Protein AF-A0A2A9GZ88-F1 (afdb_monomer_lite)

Sequence (87 aa):
MVSSWRYVATKVRDADAGIESWEVRELYSEEGGRFSYTAGPTSPVGDDLAELIRDLTNMAADARLPWLDLTGDEPHLVDEPPDVITR

Secondary structure (DSSP, 8-state):
-----EEEEEEEE-TTT--EEEEEEEEEEPTTS-EEE-SS-B--S-SSHHHHHHHHHHHHHH--SPEEE-SSSS-EEESS-------

pLDDT: mean 72.1, std 11.62, range [33.41, 86.06]

Radius of gyration: 15.2 Å; chains: 1; bounding box: 36×37×30 Å

Structure (mmCIF, N/CA/C/O backbone):
data_AF-A0A2A9GZ88-F1
#
_entry.id   AF-A0A2A9GZ88-F1
#
loop_
_atom_site.group_PDB
_atom_site.id
_atom_site.type_symbol
_atom_site.label_atom_id
_atom_site.label_alt_id
_atom_site.label_comp_id
_atom_site.label_asym_id
_atom_site.label_entity_id
_atom_site.label_seq_id
_atom_site.pdbx_PDB_ins_code
_atom_site.Cartn_x
_atom_site.Cartn_y
_atom_site.Cartn_z
_atom_site.occupancy
_atom_site.B_iso_or_equiv
_atom_site.auth_seq_id
_atom_site.auth_comp_id
_atom_site.auth_asym_id
_atom_site.auth_atom_id
_atom_site.pdbx_PDB_model_num
ATOM 1 N N . MET A 1 1 ? -14.862 6.353 17.176 1.00 38.50 1 MET A N 1
ATOM 2 C CA . MET A 1 1 ? -15.193 5.239 16.264 1.00 38.50 1 MET A CA 1
ATOM 3 C C . MET A 1 1 ? -14.029 5.102 15.318 1.00 38.50 1 MET A C 1
ATOM 5 O O . MET A 1 1 ? -13.652 6.092 14.704 1.00 38.50 1 MET A O 1
ATOM 9 N N . VAL A 1 2 ? -13.374 3.948 15.367 1.00 42.91 2 VAL A N 1
ATOM 10 C CA . VAL A 1 2 ? -12.066 3.720 14.753 1.00 42.91 2 VAL A CA 1
ATOM 11 C C . VAL A 1 2 ? -12.274 3.553 13.252 1.00 42.91 2 VAL A C 1
ATOM 13 O O . VAL A 1 2 ? -13.146 2.811 12.814 1.00 42.91 2 VAL A O 1
ATOM 16 N N . SER A 1 3 ? -11.551 4.357 12.486 1.00 49.09 3 SER A N 1
ATOM 17 C CA . SER A 1 3 ? -11.590 4.420 11.033 1.00 49.09 3 SER A CA 1
ATOM 18 C C . SER A 1 3 ? -11.223 3.066 10.429 1.00 49.09 3 SER A C 1
ATOM 20 O O . SER A 1 3 ? -10.235 2.461 10.827 1.00 49.09 3 SER A O 1
ATOM 22 N N . SER A 1 4 ? -11.983 2.600 9.438 1.00 55.12 4 SER A N 1
ATOM 23 C CA . SER A 1 4 ? -11.547 1.509 8.564 1.00 55.12 4 SER A CA 1
ATOM 24 C C . SER A 1 4 ? -10.252 1.944 7.872 1.00 55.12 4 SER A C 1
ATOM 26 O O . SER A 1 4 ? -10.274 2.920 7.111 1.00 55.12 4 SER A O 1
ATOM 28 N N . TRP A 1 5 ? -9.129 1.285 8.146 1.00 55.16 5 TRP A N 1
ATOM 29 C CA . TRP A 1 5 ? -7.874 1.578 7.455 1.00 55.16 5 TRP A CA 1
ATOM 30 C C . TRP A 1 5 ? -8.047 1.183 5.987 1.00 55.16 5 TRP A C 1
ATOM 32 O O . TRP A 1 5 ? -8.533 0.095 5.683 1.00 55.16 5 TRP A O 1
ATOM 42 N N . ARG A 1 6 ? -7.710 2.082 5.060 1.00 71.31 6 ARG A N 1
ATOM 43 C CA . ARG A 1 6 ? -7.714 1.784 3.620 1.00 71.31 6 ARG A CA 1
ATOM 44 C C . ARG A 1 6 ? -6.275 1.811 3.145 1.00 71.31 6 ARG A C 1
ATOM 46 O O . ARG A 1 6 ? -5.599 2.802 3.364 1.00 71.31 6 ARG A O 1
ATOM 53 N N . TYR A 1 7 ? -5.782 0.759 2.511 1.00 76.75 7 TYR A N 1
ATOM 54 C CA . TY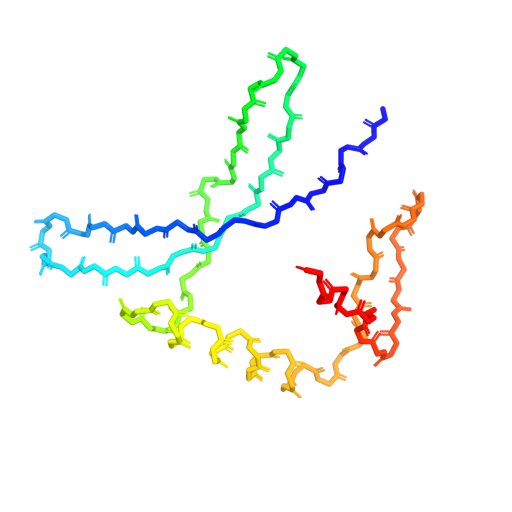R A 1 7 ? -4.459 0.821 1.893 1.00 76.75 7 TYR A CA 1
ATOM 55 C C . TYR A 1 7 ? -4.556 1.550 0.551 1.00 76.75 7 TYR A C 1
ATOM 57 O O . TYR A 1 7 ? -5.517 1.356 -0.196 1.00 76.75 7 TYR A O 1
ATOM 65 N N . VAL A 1 8 ? -3.576 2.399 0.245 1.00 79.00 8 VAL A N 1
ATOM 66 C CA . VAL A 1 8 ? -3.465 3.077 -1.052 1.00 79.00 8 VAL A CA 1
ATOM 67 C C . VAL A 1 8 ? -2.111 2.797 -1.681 1.00 79.00 8 VAL A C 1
ATOM 69 O O . VAL A 1 8 ? -1.084 2.825 -1.003 1.00 79.00 8 VAL A O 1
ATOM 72 N N . ALA A 1 9 ? -2.127 2.547 -2.988 1.00 82.12 9 ALA A N 1
ATOM 73 C CA . ALA A 1 9 ? -0.925 2.499 -3.801 1.00 82.12 9 ALA A CA 1
ATOM 74 C C . ALA A 1 9 ? -0.586 3.915 -4.285 1.00 82.12 9 ALA A C 1
ATOM 76 O O . ALA A 1 9 ? -1.425 4.599 -4.876 1.00 82.12 9 ALA A O 1
ATOM 77 N N . THR A 1 10 ? 0.642 4.356 -4.046 1.00 82.19 10 THR A N 1
ATOM 78 C CA . THR A 1 10 ? 1.164 5.647 -4.496 1.00 82.19 10 THR A CA 1
ATOM 79 C C . THR A 1 10 ? 2.342 5.422 -5.423 1.00 82.19 10 THR A C 1
ATOM 81 O O . THR A 1 10 ? 3.262 4.685 -5.077 1.00 82.19 10 THR A O 1
ATOM 84 N N . LYS A 1 11 ? 2.331 6.080 -6.584 1.00 84.94 11 LYS A N 1
ATOM 85 C CA . LYS A 1 11 ? 3.482 6.100 -7.482 1.00 84.94 11 LYS A CA 1
ATOM 86 C C . LYS A 1 11 ? 4.458 7.169 -7.0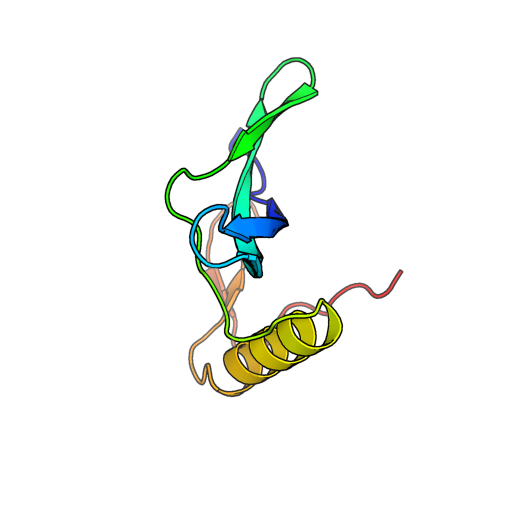14 1.00 84.94 11 LYS A C 1
ATOM 88 O O . LYS A 1 11 ? 4.062 8.321 -6.826 1.00 84.94 11 LYS A O 1
ATOM 93 N N . VAL A 1 12 ? 5.712 6.791 -6.835 1.00 84.25 12 VAL A N 1
ATOM 94 C CA . VAL A 1 12 ? 6.764 7.671 -6.333 1.00 84.25 12 VAL A CA 1
ATOM 95 C C . VAL A 1 12 ? 7.867 7.743 -7.369 1.00 84.25 12 VAL A C 1
ATOM 97 O O . VAL A 1 12 ? 8.138 6.779 -8.082 1.00 84.25 12 VAL A O 1
ATOM 100 N N . ARG A 1 13 ? 8.474 8.920 -7.485 1.00 81.31 13 ARG A N 1
ATOM 101 C CA . ARG A 1 13 ? 9.619 9.144 -8.356 1.00 81.31 13 ARG A CA 1
ATOM 102 C C . ARG A 1 13 ? 10.820 9.434 -7.483 1.00 81.31 13 ARG A C 1
ATOM 104 O O . ARG A 1 13 ? 10.839 10.459 -6.803 1.00 81.31 13 ARG A O 1
ATOM 111 N N . ASP A 1 14 ? 11.807 8.554 -7.530 1.00 77.25 14 ASP A N 1
ATOM 112 C CA . ASP A 1 14 ? 13.121 8.851 -6.987 1.00 77.25 14 ASP A CA 1
ATOM 113 C C . ASP A 1 14 ? 13.779 9.889 -7.907 1.00 77.25 14 ASP A C 1
ATOM 115 O O . ASP A 1 14 ? 14.047 9.630 -9.084 1.00 77.25 14 ASP A O 1
ATOM 119 N N . ALA A 1 15 ? 13.964 11.104 -7.391 1.00 69.50 15 ALA A N 1
ATOM 120 C CA . ALA A 1 15 ? 14.532 12.208 -8.154 1.00 69.50 15 ALA A CA 1
ATOM 121 C C . ALA A 1 15 ? 16.023 12.001 -8.464 1.00 69.50 15 ALA A C 1
ATOM 123 O O . ALA A 1 15 ? 16.496 12.503 -9.484 1.00 69.50 15 ALA A O 1
ATOM 124 N N . ASP A 1 16 ? 16.735 11.253 -7.621 1.00 75.06 16 ASP A N 1
ATOM 125 C CA . ASP A 1 16 ? 18.173 11.025 -7.734 1.00 75.06 16 ASP A CA 1
ATOM 126 C C . ASP A 1 16 ? 18.474 9.834 -8.653 1.00 75.06 16 ASP A C 1
ATOM 128 O O . ASP A 1 16 ? 19.429 9.868 -9.431 1.00 75.06 16 ASP A O 1
ATOM 132 N N . ALA A 1 17 ? 17.632 8.798 -8.615 1.00 74.50 17 ALA A N 1
ATOM 133 C CA . ALA A 1 17 ? 17.774 7.614 -9.461 1.00 74.50 17 ALA A CA 1
ATOM 134 C C . ALA A 1 17 ? 17.016 7.714 -10.798 1.00 74.50 17 ALA A C 1
ATOM 136 O O . ALA A 1 17 ? 17.287 6.949 -11.723 1.00 74.50 17 ALA A O 1
ATOM 137 N N . GLY A 1 18 ? 16.046 8.628 -10.916 1.00 76.38 18 GLY A N 1
ATOM 138 C CA . GLY A 1 18 ? 15.148 8.708 -12.072 1.00 76.38 18 GLY A CA 1
ATOM 139 C C . GLY A 1 18 ? 14.215 7.498 -12.209 1.00 76.38 18 GLY A C 1
ATOM 140 O O . GLY A 1 18 ? 13.602 7.319 -13.262 1.00 76.38 18 GLY A O 1
ATOM 141 N N . ILE A 1 19 ? 14.117 6.680 -11.160 1.00 76.50 19 ILE A N 1
ATOM 142 C CA . ILE A 1 19 ? 13.315 5.460 -11.112 1.00 76.50 19 ILE A CA 1
ATOM 143 C C . ILE A 1 19 ? 11.922 5.818 -10.602 1.00 76.50 19 ILE A C 1
ATOM 145 O O . ILE A 1 19 ? 11.763 6.575 -9.641 1.00 76.50 19 ILE A O 1
ATOM 149 N N . GLU A 1 20 ? 10.905 5.285 -11.268 1.00 82.50 20 GLU A N 1
ATOM 150 C CA . GLU A 1 20 ? 9.534 5.323 -10.781 1.00 82.50 20 GLU A CA 1
ATOM 151 C C . GLU A 1 20 ? 9.207 3.973 -10.153 1.00 82.50 20 GLU A C 1
ATOM 153 O O . GLU A 1 20 ? 9.464 2.941 -10.760 1.00 82.50 20 GLU A O 1
ATOM 158 N N . SER A 1 21 ? 8.634 3.986 -8.956 1.00 80.81 21 SER A N 1
ATOM 159 C CA . SER A 1 21 ? 8.253 2.773 -8.237 1.00 80.81 21 SER A CA 1
ATOM 160 C C . SER A 1 21 ? 6.910 2.956 -7.542 1.00 80.81 21 SER A C 1
ATOM 162 O O . SER A 1 21 ? 6.398 4.075 -7.396 1.00 80.81 21 SER A O 1
ATOM 164 N N . TRP A 1 22 ? 6.310 1.841 -7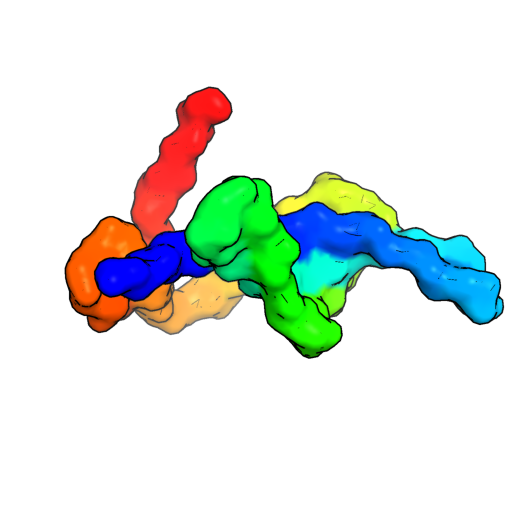.136 1.00 82.81 22 TRP A N 1
ATOM 165 C CA . TRP A 1 22 ? 5.071 1.848 -6.373 1.00 82.81 22 TRP A CA 1
ATOM 166 C C . TRP A 1 22 ? 5.311 1.569 -4.894 1.00 82.81 22 TRP A C 1
ATOM 168 O O . TRP A 1 22 ? 6.100 0.714 -4.504 1.00 82.81 22 TRP A O 1
ATOM 178 N N . GLU A 1 23 ? 4.560 2.283 -4.066 1.00 85.69 23 GLU A N 1
ATOM 179 C CA . GLU A 1 23 ? 4.544 2.127 -2.619 1.00 85.69 23 GLU A CA 1
ATOM 180 C C . G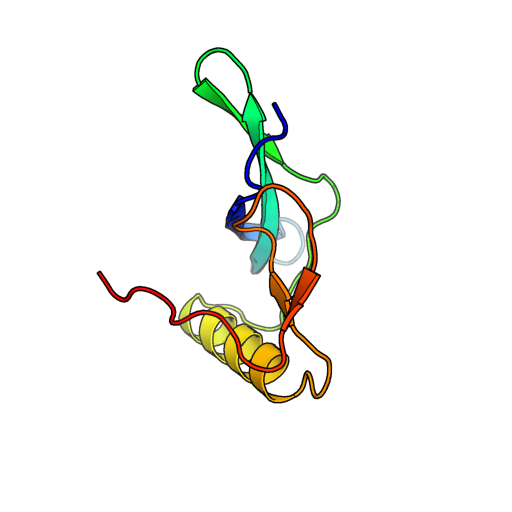LU A 1 23 ? 3.119 1.904 -2.124 1.00 85.69 23 GLU A C 1
ATOM 182 O O . GLU A 1 23 ? 2.171 2.474 -2.662 1.00 85.69 23 GLU A O 1
ATOM 187 N N . VAL A 1 24 ? 2.970 1.120 -1.062 1.00 84.06 24 VAL A N 1
ATOM 188 C CA . VAL A 1 24 ? 1.709 0.905 -0.351 1.00 84.06 24 VAL A CA 1
ATOM 189 C C . VAL A 1 24 ? 1.771 1.609 1.002 1.00 84.06 24 VAL A C 1
ATOM 191 O O . VAL A 1 24 ? 2.741 1.460 1.750 1.00 84.06 24 VAL A O 1
ATOM 194 N N . ARG A 1 25 ? 0.727 2.381 1.320 1.00 86.06 25 ARG A N 1
ATOM 195 C CA . ARG A 1 25 ? 0.590 3.137 2.575 1.00 86.06 25 ARG A CA 1
ATOM 196 C C . ARG A 1 25 ? -0.772 2.893 3.209 1.00 86.06 25 ARG A C 1
ATOM 198 O O . ARG A 1 25 ? -1.760 2.703 2.502 1.00 86.06 25 ARG A O 1
ATOM 205 N N . GLU A 1 26 ? -0.832 2.949 4.535 1.00 83.62 26 GLU A N 1
ATOM 206 C CA . GLU A 1 26 ? -2.107 2.993 5.256 1.00 83.62 26 GLU A CA 1
ATOM 207 C C . GLU A 1 26 ? -2.689 4.397 5.143 1.00 83.62 26 GLU A C 1
ATOM 209 O O . GLU A 1 26 ? -1.983 5.370 5.397 1.00 83.62 26 GLU A O 1
ATOM 214 N N . LEU A 1 27 ? -3.959 4.502 4.761 1.00 80.06 27 LEU A N 1
ATOM 215 C CA . LEU A 1 27 ? -4.720 5.741 4.664 1.00 80.06 27 LEU A CA 1
ATOM 216 C C . LEU A 1 27 ? -5.646 5.872 5.873 1.00 80.06 27 LEU A C 1
ATOM 218 O O . LEU A 1 27 ? -6.471 4.995 6.150 1.00 80.06 27 LEU A O 1
ATOM 222 N N . TYR A 1 28 ? -5.584 7.030 6.512 1.00 79.19 28 TYR A N 1
ATOM 223 C CA . TYR A 1 28 ? -6.479 7.441 7.578 1.00 79.19 28 TYR A CA 1
ATOM 224 C C . TYR A 1 28 ? -7.378 8.562 7.064 1.00 79.19 28 TYR A C 1
ATOM 226 O O . TYR A 1 28 ? -6.915 9.565 6.520 1.00 79.19 28 TYR A O 1
ATOM 234 N N . SER A 1 29 ? -8.688 8.377 7.214 1.00 76.75 29 SER A N 1
ATOM 235 C CA . SER A 1 29 ? -9.659 9.443 6.960 1.00 76.75 29 SER A CA 1
ATOM 236 C C . SER A 1 29 ? -9.785 10.303 8.213 1.00 76.75 29 SER A C 1
ATOM 238 O O . SER A 1 29 ? -10.028 9.778 9.299 1.00 76.75 29 SER A O 1
ATOM 240 N N . GLU A 1 30 ? -9.624 11.610 8.059 1.00 77.44 30 GLU A N 1
ATOM 241 C CA . GLU A 1 30 ? -9.763 12.598 9.126 1.00 77.44 30 GLU A CA 1
ATOM 242 C C . GLU A 1 30 ? -11.148 13.257 9.083 1.00 77.44 30 GLU A C 1
ATOM 244 O O . GLU A 1 30 ? -11.842 13.260 8.057 1.00 77.44 30 GLU A O 1
ATOM 249 N N . GLU A 1 31 ? -11.547 13.873 10.197 1.00 74.81 31 GLU A N 1
ATOM 250 C CA . GLU A 1 31 ? -12.733 14.727 10.218 1.00 74.81 31 GLU A CA 1
ATOM 251 C C . GLU A 1 31 ? -12.587 15.882 9.212 1.00 74.81 31 GLU A C 1
ATOM 253 O O . GLU A 1 31 ? -11.531 16.501 9.077 1.00 74.81 31 GLU A O 1
ATOM 258 N N . GLY A 1 32 ? -13.660 16.167 8.470 1.00 76.44 32 GLY A N 1
ATOM 259 C CA . GLY A 1 32 ? -13.654 17.194 7.423 1.00 76.44 32 GLY A CA 1
ATOM 260 C C . GLY A 1 32 ? -13.169 16.716 6.049 1.00 76.44 32 GLY A C 1
ATOM 261 O O . GLY A 1 32 ? -12.975 17.543 5.163 1.00 76.44 32 GLY A O 1
ATOM 262 N N . GLY A 1 33 ? -13.001 15.403 5.846 1.00 74.88 33 GLY A N 1
ATOM 263 C CA . GLY A 1 33 ? -12.716 14.822 4.527 1.00 74.88 33 GLY A CA 1
ATOM 264 C C . GLY A 1 33 ? -11.254 14.926 4.095 1.00 74.88 33 GLY A C 1
ATOM 265 O O . GLY A 1 33 ? -10.941 14.739 2.919 1.00 74.88 33 GLY A O 1
ATOM 266 N N . ARG A 1 34 ? -10.357 15.236 5.034 1.00 75.94 34 ARG A N 1
ATOM 267 C CA . ARG A 1 34 ? -8.913 15.161 4.815 1.00 75.94 34 ARG A CA 1
ATOM 268 C C . ARG A 1 34 ? -8.434 13.719 4.937 1.00 75.94 34 ARG A C 1
ATOM 270 O O . ARG A 1 34 ? -9.060 12.895 5.600 1.00 75.94 34 ARG A O 1
ATOM 277 N N . PHE A 1 35 ? -7.297 13.443 4.311 1.00 77.62 35 PHE A N 1
ATOM 278 C CA . PHE A 1 35 ? -6.616 12.164 4.428 1.00 77.62 35 PHE A CA 1
ATOM 279 C C . PHE A 1 35 ? -5.204 12.370 4.964 1.00 77.62 35 PHE A C 1
ATOM 281 O O . PHE A 1 35 ? -4.506 13.296 4.543 1.00 77.62 35 PHE A O 1
ATOM 288 N N . SER A 1 36 ? -4.785 11.477 5.849 1.00 79.06 36 SER A N 1
ATOM 289 C CA . SER A 1 36 ? -3.388 11.269 6.226 1.00 79.06 36 SER A CA 1
ATOM 29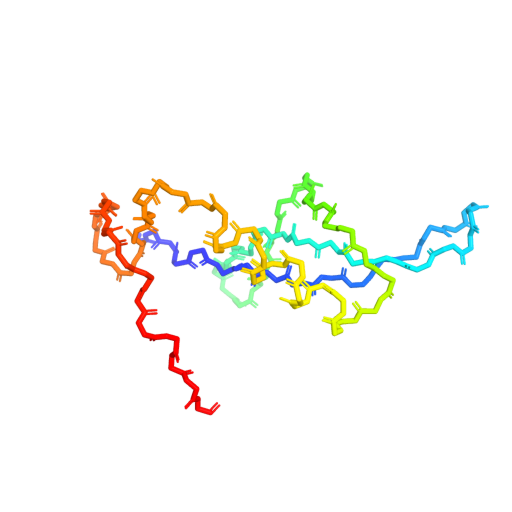0 C C . SER A 1 36 ? -2.974 9.843 5.892 1.00 79.06 36 SER A C 1
ATOM 292 O O . SER A 1 36 ? -3.813 8.986 5.616 1.00 79.06 36 SER A O 1
ATOM 294 N N . TYR A 1 37 ? -1.670 9.588 5.855 1.00 81.75 37 TYR A N 1
ATOM 295 C CA . TYR A 1 37 ? -1.136 8.264 5.565 1.00 81.75 37 TYR A CA 1
ATOM 296 C C . TYR A 1 37 ? 0.157 7.990 6.329 1.00 81.75 37 TYR A C 1
ATOM 298 O O . TYR A 1 37 ? 0.829 8.925 6.774 1.00 81.75 37 TYR A O 1
ATOM 306 N N . THR A 1 38 ? 0.513 6.713 6.489 1.00 78.38 38 THR A N 1
ATOM 307 C CA . THR A 1 38 ? 1.751 6.322 7.178 1.00 78.38 38 THR A CA 1
ATOM 308 C C . THR A 1 38 ? 2.987 6.907 6.499 1.00 78.38 38 THR A C 1
ATOM 310 O O . THR A 1 38 ? 3.120 6.917 5.272 1.00 78.38 38 THR A O 1
ATOM 313 N N . ALA A 1 39 ? 3.924 7.390 7.320 1.00 76.38 39 ALA A N 1
ATOM 314 C CA . ALA A 1 39 ? 5.193 7.930 6.841 1.00 76.38 39 ALA A CA 1
ATOM 315 C C . ALA A 1 39 ? 6.102 6.838 6.261 1.00 76.38 39 ALA A C 1
ATOM 317 O O . ALA A 1 39 ? 6.791 7.108 5.281 1.00 76.38 39 ALA A O 1
ATOM 318 N N . GLY A 1 40 ? 6.069 5.630 6.841 1.00 80.12 40 GLY A N 1
ATOM 319 C CA . GLY A 1 40 ? 6.798 4.449 6.377 1.00 80.12 40 GLY A CA 1
ATOM 320 C C . GLY A 1 40 ? 5.978 3.649 5.362 1.00 80.12 40 GLY A C 1
ATOM 321 O O . GLY A 1 40 ? 5.088 2.908 5.786 1.00 80.12 40 GLY A O 1
ATOM 322 N N . PRO A 1 41 ? 6.224 3.805 4.052 1.00 80.12 41 PRO A N 1
ATOM 323 C CA . PRO A 1 41 ? 5.610 2.959 3.040 1.00 80.12 41 PRO A CA 1
ATOM 324 C C . PRO A 1 41 ? 6.194 1.545 3.080 1.00 80.12 41 PRO A C 1
ATOM 326 O O . PRO A 1 41 ? 7.314 1.325 3.542 1.00 80.12 41 PRO A O 1
ATOM 329 N N . THR A 1 42 ? 5.451 0.597 2.520 1.00 81.69 42 THR A N 1
ATOM 330 C CA . THR A 1 42 ? 6.018 -0.666 2.038 1.00 81.69 42 THR A CA 1
ATOM 331 C C . THR A 1 42 ? 6.221 -0.543 0.535 1.00 81.69 42 THR A C 1
ATOM 333 O O . THR A 1 42 ? 5.318 -0.076 -0.155 1.00 81.69 42 THR A O 1
ATOM 336 N N . SER A 1 43 ? 7.372 -0.968 0.024 1.00 78.12 43 SER A N 1
ATOM 337 C CA . SER A 1 43 ? 7.687 -0.938 -1.409 1.00 78.12 43 SER A CA 1
ATOM 338 C C . SER A 1 43 ? 7.756 -2.373 -1.935 1.00 78.12 43 SER A C 1
ATOM 340 O O . SER A 1 43 ? 8.802 -3.013 -1.798 1.00 78.12 43 SER A O 1
ATOM 342 N N . PRO A 1 44 ? 6.653 -2.931 -2.470 1.00 72.25 44 PRO A N 1
ATOM 343 C CA . PRO A 1 44 ? 6.707 -4.181 -3.217 1.00 72.25 44 PRO A CA 1
ATOM 344 C C . PRO A 1 44 ? 7.622 -4.028 -4.434 1.00 72.25 44 PRO A C 1
ATOM 346 O O . PRO A 1 44 ? 7.888 -2.917 -4.894 1.00 72.25 44 PRO A O 1
ATOM 349 N N . VAL A 1 45 ? 8.111 -5.146 -4.958 1.00 69.94 45 VAL A N 1
ATOM 350 C CA . VAL A 1 45 ? 8.889 -5.127 -6.196 1.00 69.94 45 VAL A CA 1
ATOM 351 C C . VAL A 1 45 ? 7.922 -4.834 -7.356 1.00 69.94 45 VAL A C 1
ATOM 353 O O . VAL A 1 45 ? 6.784 -5.298 -7.357 1.00 69.94 45 VAL A O 1
ATOM 356 N N . GLY A 1 46 ? 8.322 -3.987 -8.306 1.00 66.62 46 GLY A N 1
ATOM 357 C CA . GLY A 1 46 ? 7.503 -3.663 -9.478 1.00 66.62 46 GLY A CA 1
ATOM 358 C C . GLY A 1 46 ? 7.589 -2.200 -9.899 1.00 66.62 46 GLY A C 1
ATOM 359 O O . GLY A 1 46 ? 7.392 -1.284 -9.094 1.00 66.62 46 GLY A O 1
ATOM 360 N N . ASP A 1 47 ? 7.839 -1.994 -11.188 1.00 74.06 47 ASP A N 1
ATOM 361 C CA . ASP A 1 47 ? 7.988 -0.660 -11.781 1.00 74.06 47 ASP A CA 1
ATOM 362 C C . ASP A 1 47 ? 6.642 -0.139 -12.323 1.00 74.06 47 ASP A C 1
ATOM 364 O O . ASP A 1 47 ? 6.415 1.069 -12.464 1.00 74.06 47 ASP A O 1
ATOM 368 N N . ASP A 1 48 ? 5.698 -1.049 -12.584 1.00 82.19 48 ASP A N 1
ATOM 369 C CA . ASP A 1 48 ? 4.345 -0.729 -13.028 1.00 82.19 48 ASP A CA 1
ATOM 370 C C . ASP A 1 48 ? 3.238 -1.285 -12.107 1.00 82.19 48 ASP A C 1
ATOM 372 O O . ASP A 1 48 ? 3.462 -2.077 -11.191 1.00 82.19 48 ASP A O 1
ATOM 376 N N . LEU A 1 49 ? 2.005 -0.808 -12.326 1.00 77.12 49 LEU A N 1
ATOM 377 C CA . LEU A 1 49 ? 0.847 -1.168 -11.502 1.00 77.12 49 LEU A CA 1
ATOM 378 C C . LEU A 1 49 ? 0.459 -2.649 -11.648 1.00 77.12 49 LEU A C 1
ATOM 380 O O . LEU A 1 49 ? -0.060 -3.242 -10.704 1.00 77.12 49 LEU A O 1
ATOM 384 N N . ALA A 1 50 ? 0.670 -3.246 -12.822 1.00 80.38 50 ALA A N 1
ATOM 385 C CA . ALA A 1 50 ? 0.341 -4.647 -13.053 1.00 80.38 50 ALA A CA 1
ATOM 386 C C . ALA A 1 50 ? 1.319 -5.562 -12.306 1.00 80.38 50 ALA A C 1
ATOM 388 O O . ALA A 1 50 ? 0.898 -6.559 -11.718 1.00 80.38 50 ALA A O 1
ATOM 389 N N . GLU A 1 51 ? 2.600 -5.195 -12.274 1.00 80.31 51 GLU A N 1
ATOM 390 C CA . GLU A 1 51 ? 3.615 -5.863 -11.464 1.00 80.31 51 GLU A CA 1
ATOM 391 C C . GLU A 1 51 ? 3.317 -5.741 -9.972 1.00 80.31 51 GLU A C 1
ATOM 393 O O . GLU A 1 51 ? 3.306 -6.760 -9.288 1.00 80.31 51 GLU A O 1
ATOM 398 N N . LEU A 1 52 ? 2.944 -4.550 -9.491 1.00 83.38 52 LEU A N 1
ATOM 399 C CA . LEU A 1 52 ? 2.500 -4.359 -8.108 1.00 83.38 52 LEU A CA 1
ATOM 400 C C . LEU A 1 52 ? 1.334 -5.295 -7.747 1.00 83.38 52 LEU A C 1
ATOM 402 O O . LEU A 1 52 ? 1.363 -5.957 -6.713 1.00 83.38 52 LEU A O 1
ATOM 406 N N . ILE A 1 53 ? 0.296 -5.362 -8.590 1.00 82.25 53 ILE A N 1
ATOM 407 C CA . ILE A 1 53 ? -0.870 -6.229 -8.349 1.00 82.25 53 ILE A CA 1
ATOM 408 C C . ILE A 1 53 ? -0.454 -7.702 -8.317 1.00 82.25 53 ILE A C 1
ATOM 410 O O . ILE A 1 53 ? -0.902 -8.450 -7.443 1.00 82.25 53 ILE A O 1
ATOM 414 N N . ARG A 1 54 ? 0.402 -8.127 -9.252 1.00 82.06 54 ARG A N 1
ATOM 415 C CA . ARG A 1 54 ? 0.932 -9.494 -9.299 1.00 82.06 54 ARG A CA 1
ATOM 416 C C . ARG A 1 54 ? 1.706 -9.821 -8.025 1.00 82.06 54 ARG A C 1
ATOM 418 O O . ARG A 1 54 ? 1.495 -10.883 -7.449 1.00 82.06 54 ARG A O 1
ATOM 425 N N . ASP A 1 55 ? 2.560 -8.916 -7.574 1.00 80.69 55 ASP A N 1
ATOM 426 C CA . ASP A 1 55 ? 3.424 -9.136 -6.421 1.00 80.69 55 ASP A CA 1
ATOM 427 C C . ASP A 1 55 ? 2.617 -9.167 -5.120 1.00 80.69 55 ASP A C 1
ATOM 429 O O . ASP A 1 55 ? 2.806 -10.073 -4.309 1.00 80.69 55 ASP A O 1
ATOM 433 N N . LEU A 1 56 ? 1.619 -8.291 -4.972 1.00 78.44 56 LEU A N 1
ATOM 434 C CA . LEU A 1 56 ? 0.654 -8.361 -3.870 1.00 78.44 56 LEU A CA 1
ATOM 435 C C . LEU A 1 56 ? -0.142 -9.672 -3.887 1.00 78.44 56 LEU A C 1
ATOM 437 O O . LEU A 1 56 ? -0.351 -10.277 -2.838 1.00 78.44 56 LEU A O 1
ATOM 441 N N . THR A 1 57 ? -0.546 -10.141 -5.069 1.00 79.62 57 THR A N 1
ATOM 442 C CA . THR A 1 57 ? -1.252 -11.424 -5.226 1.00 79.62 57 THR A CA 1
ATOM 443 C C . THR A 1 57 ? -0.356 -12.603 -4.842 1.00 79.62 57 THR A C 1
ATOM 445 O O . THR A 1 57 ? -0.802 -13.524 -4.163 1.00 79.62 57 THR A O 1
ATOM 448 N N . ASN A 1 58 ? 0.920 -12.571 -5.227 1.00 80.00 58 ASN A N 1
ATOM 449 C CA . ASN A 1 58 ? 1.888 -13.603 -4.865 1.00 80.00 58 ASN A CA 1
ATOM 450 C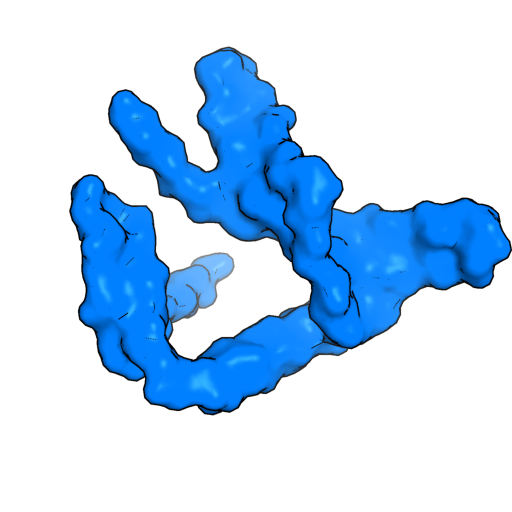 C . ASN A 1 58 ? 2.167 -13.611 -3.356 1.00 80.00 58 ASN A C 1
ATOM 452 O O . ASN A 1 58 ? 2.183 -14.679 -2.754 1.00 80.00 58 ASN A O 1
ATOM 456 N N . MET A 1 59 ? 2.339 -12.439 -2.735 1.00 74.56 59 MET A N 1
ATOM 457 C CA . MET A 1 59 ? 2.496 -12.314 -1.281 1.00 74.56 59 MET A CA 1
ATOM 458 C C . MET A 1 59 ? 1.267 -12.841 -0.533 1.00 74.56 59 MET A C 1
ATOM 460 O O . MET A 1 59 ? 1.408 -13.573 0.443 1.00 74.56 59 MET A O 1
ATOM 464 N N . ALA A 1 60 ? 0.069 -12.506 -1.016 1.00 74.06 60 ALA A N 1
ATOM 465 C CA . ALA A 1 60 ? -1.191 -13.026 -0.498 1.00 74.06 60 ALA A CA 1
ATOM 466 C C . ALA A 1 60 ? -1.277 -14.557 -0.597 1.00 74.06 60 ALA A C 1
ATOM 468 O O . ALA A 1 60 ? -1.732 -15.208 0.337 1.00 74.06 60 ALA A O 1
ATOM 469 N N . ALA A 1 61 ? -0.826 -15.135 -1.713 1.00 72.56 61 ALA A N 1
ATOM 470 C CA . ALA A 1 61 ? -0.830 -16.580 -1.924 1.00 72.56 61 ALA A CA 1
ATOM 471 C C . ALA A 1 61 ? 0.242 -17.322 -1.099 1.00 72.56 61 ALA A C 1
ATOM 473 O O . ALA A 1 61 ? 0.030 -18.473 -0.717 1.00 72.56 61 ALA A O 1
ATOM 474 N N . ASP A 1 62 ? 1.390 -16.690 -0.831 1.00 72.25 62 ASP A N 1
ATOM 475 C CA . ASP A 1 62 ? 2.481 -17.273 -0.036 1.00 72.25 62 ASP A CA 1
ATOM 476 C C . ASP A 1 62 ? 2.242 -17.162 1.479 1.00 72.25 62 ASP A C 1
ATOM 478 O O . ASP A 1 62 ? 2.768 -17.957 2.264 1.00 72.25 62 ASP A O 1
ATOM 482 N N . ALA A 1 63 ? 1.390 -16.225 1.907 1.00 65.75 63 ALA A N 1
ATOM 483 C CA . ALA A 1 63 ? 0.939 -16.116 3.285 1.00 65.75 63 ALA A CA 1
ATOM 484 C C . ALA A 1 63 ? 0.090 -17.342 3.673 1.00 65.75 63 ALA A C 1
ATOM 486 O O . ALA A 1 63 ? -1.134 -17.319 3.662 1.00 65.75 63 ALA A O 1
ATOM 487 N N . ARG A 1 64 ? 0.743 -18.425 4.112 1.00 62.69 64 ARG A N 1
ATOM 488 C CA . ARG A 1 64 ? 0.101 -19.572 4.794 1.00 62.69 64 ARG A CA 1
ATOM 489 C C . ARG A 1 64 ? -0.400 -19.228 6.204 1.00 62.69 64 ARG A C 1
ATOM 491 O O . ARG A 1 64 ? -0.542 -20.114 7.046 1.00 62.69 64 ARG A O 1
ATOM 498 N N . LEU A 1 65 ? -0.555 -17.942 6.494 1.00 61.06 65 LEU A N 1
ATOM 499 C CA . LEU A 1 65 ? -0.988 -17.422 7.777 1.00 61.06 65 LEU A CA 1
ATOM 500 C C . LEU A 1 65 ? -2.451 -16.995 7.646 1.00 61.06 65 LEU A C 1
ATOM 502 O O . LEU A 1 65 ? -2.831 -16.499 6.587 1.00 61.06 65 LEU A O 1
ATOM 506 N N . PRO A 1 66 ? -3.254 -17.154 8.707 1.00 64.69 66 PRO A N 1
ATOM 507 C CA . PRO A 1 66 ? -4.600 -16.610 8.732 1.00 64.69 66 PRO A CA 1
ATOM 508 C C . PRO A 1 66 ? -4.595 -15.113 8.396 1.00 64.69 66 PRO A C 1
ATOM 510 O O . PRO A 1 66 ? -3.758 -14.352 8.890 1.00 64.69 66 PRO A O 1
ATOM 513 N N . TRP A 1 67 ? -5.539 -14.696 7.565 1.00 68.75 67 TRP A N 1
ATOM 514 C CA . TRP A 1 67 ? -5.804 -13.310 7.214 1.00 68.75 67 TRP A CA 1
ATOM 515 C C . TRP A 1 67 ? -6.347 -12.554 8.420 1.00 68.75 67 TRP A C 1
ATOM 517 O O . TRP A 1 67 ? -7.208 -13.055 9.134 1.00 68.75 67 TRP A O 1
ATOM 527 N N . LEU A 1 68 ? -5.874 -11.329 8.645 1.00 67.00 68 LEU A N 1
ATOM 528 C CA . LEU A 1 68 ? -6.461 -10.446 9.648 1.00 67.00 68 LEU A CA 1
ATOM 529 C C . LEU A 1 68 ? -7.659 -9.712 9.035 1.00 67.00 68 LEU A C 1
ATOM 531 O O . LEU A 1 68 ? -7.478 -8.779 8.252 1.00 67.00 68 LEU A O 1
ATOM 535 N N . ASP A 1 69 ? -8.872 -10.131 9.390 1.00 68.44 69 ASP A N 1
ATOM 536 C CA . ASP A 1 69 ? -10.105 -9.438 9.029 1.00 68.44 69 ASP A CA 1
ATOM 537 C C . ASP A 1 69 ? -10.306 -8.216 9.943 1.00 68.44 69 ASP A C 1
ATOM 539 O O . ASP A 1 69 ? -10.350 -8.321 11.172 1.00 68.44 69 ASP A O 1
ATOM 543 N N . LEU A 1 70 ? -10.411 -7.044 9.313 1.00 64.19 70 LEU A N 1
ATOM 544 C CA . LEU A 1 70 ? -10.613 -5.735 9.941 1.00 64.19 70 LEU A CA 1
ATOM 545 C C . LEU A 1 70 ? -11.969 -5.107 9.573 1.00 64.19 70 LEU A C 1
ATOM 547 O O . LEU A 1 70 ? -12.181 -3.917 9.802 1.00 64.19 70 LEU A O 1
ATOM 551 N N . THR A 1 71 ? -12.869 -5.863 8.939 1.00 68.31 71 THR A N 1
ATOM 552 C CA . THR A 1 71 ? -14.159 -5.352 8.450 1.00 68.31 71 THR A CA 1
ATOM 553 C C . THR A 1 71 ? -15.241 -5.271 9.532 1.00 68.31 71 THR A C 1
ATOM 555 O O . THR A 1 71 ? -16.222 -4.547 9.351 1.00 68.31 71 THR A O 1
ATOM 558 N N . GLY A 1 72 ? -15.060 -5.976 10.653 1.00 67.12 72 GLY A N 1
ATOM 559 C CA . GLY A 1 72 ? -15.944 -5.947 11.822 1.00 67.12 72 GLY A CA 1
ATOM 560 C C . GLY A 1 72 ? -15.498 -4.981 12.928 1.00 67.12 72 GLY A C 1
ATOM 561 O O . GLY A 1 72 ? -14.493 -4.285 12.809 1.00 67.12 72 GLY A O 1
ATOM 562 N N . ASP A 1 73 ? -16.247 -4.967 14.036 1.00 60.88 73 ASP A N 1
ATOM 563 C CA . ASP A 1 73 ? -15.955 -4.116 15.203 1.00 60.88 73 ASP A CA 1
ATOM 564 C C . ASP A 1 73 ? -14.685 -4.545 15.971 1.00 60.88 73 ASP A C 1
ATOM 566 O O . ASP A 1 73 ? -14.073 -3.720 16.652 1.00 60.88 73 ASP A O 1
ATOM 570 N N . GLU A 1 74 ? -14.270 -5.815 15.857 1.00 62.12 74 GLU A N 1
ATOM 571 C CA . GLU A 1 74 ? -13.060 -6.362 16.483 1.00 62.12 74 GLU A CA 1
ATOM 572 C C . GLU A 1 74 ? -12.198 -7.131 15.455 1.00 62.12 74 GLU A C 1
ATOM 574 O O . GLU A 1 74 ? -12.733 -7.969 14.715 1.00 62.12 74 GLU A O 1
ATOM 579 N N . PRO A 1 75 ? -10.872 -6.877 15.397 1.00 65.25 75 PRO A N 1
ATOM 580 C CA . PRO A 1 75 ? -9.951 -7.624 14.540 1.00 65.25 75 PRO A CA 1
ATOM 581 C C . PRO A 1 75 ? -9.935 -9.120 14.869 1.00 65.25 75 PRO A C 1
ATOM 583 O O . PRO A 1 75 ? -9.744 -9.495 16.026 1.00 65.25 75 PRO A O 1
ATOM 586 N N . HIS A 1 76 ? -10.060 -9.983 13.862 1.00 76.94 76 HIS A N 1
ATOM 587 C CA . HIS A 1 76 ? -9.969 -11.434 14.051 1.00 76.94 76 HIS A CA 1
ATOM 588 C C . HIS A 1 76 ? -9.287 -12.128 12.869 1.00 76.94 76 HIS A C 1
ATOM 590 O O . HIS A 1 76 ? -9.208 -11.590 11.770 1.00 76.94 76 HIS A O 1
ATOM 596 N N . LEU A 1 77 ? -8.737 -13.317 13.121 1.00 77.12 77 LEU A N 1
ATOM 597 C CA . LEU A 1 77 ? -8.031 -14.106 12.115 1.00 77.12 77 LEU A CA 1
ATOM 598 C C . LEU A 1 77 ? -9.002 -15.029 11.362 1.00 77.12 77 LEU A C 1
ATOM 600 O O . LEU A 1 77 ? -9.811 -15.703 12.000 1.00 77.12 77 LEU A O 1
ATOM 604 N N . VAL A 1 78 ? -8.894 -15.088 10.033 1.00 78.44 78 VAL A N 1
ATOM 605 C CA . VAL A 1 78 ? -9.695 -15.938 9.136 1.00 78.44 78 VAL A CA 1
ATOM 606 C C . VAL A 1 78 ? -8.792 -16.724 8.182 1.00 78.44 78 VAL A C 1
ATOM 608 O O . VAL A 1 78 ? -7.740 -16.244 7.777 1.00 78.44 78 VAL A O 1
ATOM 611 N N . ASP A 1 79 ? -9.169 -17.948 7.821 1.00 71.62 79 ASP A N 1
ATOM 612 C CA . ASP A 1 79 ? -8.294 -18.833 7.032 1.00 71.62 79 ASP A CA 1
ATOM 613 C C . ASP A 1 79 ? -8.273 -18.505 5.525 1.00 71.62 79 ASP A C 1
ATOM 615 O O . ASP A 1 79 ? -7.346 -18.900 4.819 1.00 71.62 79 ASP A O 1
ATOM 619 N N . GLU A 1 80 ? -9.257 -17.750 5.029 1.00 67.88 80 GLU A N 1
ATOM 620 C CA . GLU A 1 80 ? -9.388 -17.350 3.622 1.00 67.88 80 GLU A CA 1
ATOM 621 C C . GLU A 1 80 ? -9.625 -15.834 3.517 1.00 67.88 80 GLU A C 1
ATOM 623 O O . GLU A 1 80 ? -10.311 -15.269 4.374 1.00 67.88 80 GLU A O 1
ATOM 628 N N . PRO A 1 81 ? -9.079 -15.150 2.492 1.00 62.19 81 PRO A N 1
ATOM 629 C CA . PRO A 1 81 ? -9.331 -13.727 2.311 1.00 62.19 81 PRO A CA 1
ATOM 630 C C . PRO A 1 81 ? -10.828 -13.501 2.049 1.00 62.19 81 PRO A C 1
ATOM 632 O O . PRO A 1 81 ? -11.430 -14.279 1.305 1.00 62.19 81 PRO A O 1
ATOM 635 N N . PRO A 1 82 ? -11.442 -12.440 2.605 1.00 61.16 82 PRO A N 1
ATOM 636 C CA . PRO A 1 82 ? -12.824 -12.114 2.285 1.00 61.16 82 PRO A CA 1
ATOM 637 C C . PRO A 1 82 ? -12.951 -11.907 0.775 1.00 61.16 82 PRO A C 1
ATOM 639 O O . PRO A 1 82 ? -12.080 -11.271 0.174 1.00 61.16 82 PRO A O 1
ATOM 642 N N . ASP A 1 83 ? -14.020 -12.443 0.175 1.00 59.53 83 ASP A N 1
ATOM 643 C CA . ASP A 1 83 ? -14.304 -12.305 -1.255 1.00 59.53 83 ASP A CA 1
ATOM 644 C C . ASP A 1 83 ? -14.118 -10.842 -1.665 1.00 59.53 83 ASP A C 1
ATOM 646 O O . ASP A 1 83 ? -14.904 -9.960 -1.301 1.00 59.53 83 ASP A O 1
ATOM 650 N N . VAL A 1 84 ? -13.038 -10.567 -2.400 1.00 52.16 84 VAL A N 1
ATOM 651 C CA . VAL A 1 84 ? -12.771 -9.233 -2.924 1.00 52.16 84 VAL A CA 1
ATOM 652 C C . VAL A 1 84 ? -13.921 -8.930 -3.869 1.00 52.16 84 VAL A C 1
ATOM 654 O O . VAL A 1 84 ? -14.010 -9.504 -4.956 1.00 52.16 84 VAL A O 1
ATOM 657 N N . ILE A 1 85 ? -14.826 -8.051 -3.430 1.00 39.69 85 ILE A N 1
ATOM 658 C CA . ILE A 1 85 ? -15.952 -7.570 -4.224 1.00 39.69 85 ILE A CA 1
ATOM 659 C C . ILE A 1 85 ? -15.362 -6.908 -5.470 1.00 39.69 85 ILE A C 1
ATOM 661 O O . ILE A 1 85 ? -14.975 -5.741 -5.458 1.00 39.69 85 ILE A O 1
ATOM 665 N N . THR A 1 86 ? -15.289 -7.669 -6.555 1.00 37.25 86 THR A N 1
ATOM 666 C CA . THR A 1 86 ? -15.105 -7.149 -7.902 1.00 37.25 86 THR A CA 1
ATOM 667 C C . THR A 1 86 ? -16.420 -6.467 -8.259 1.00 37.25 86 THR A C 1
ATOM 669 O O . THR A 1 86 ? -17.411 -7.115 -8.595 1.00 37.25 86 THR A O 1
ATOM 672 N N . ARG A 1 87 ? -16.456 -5.146 -8.084 1.00 33.41 87 ARG A N 1
ATOM 673 C CA . ARG A 1 87 ? -17.512 -4.268 -8.587 1.00 33.41 87 ARG A CA 1
ATOM 674 C C . ARG A 1 87 ? -16.934 -3.300 -9.596 1.00 33.41 87 ARG A C 1
ATOM 676 O O . ARG A 1 87 ? -15.841 -2.763 -9.317 1.00 33.41 87 ARG A O 1
#

Foldseek 3Di:
DADDWDKDKDWDADPVVRAIFIWIWTWDQDPPRDIDTDPDTDTFDDRDPVSVVVRVVVVVVPPCFFDFDPPDPDTDGHRDDPPPPPD